Protein AF-S4PRW4-F1 (afdb_monomer_lite)

Structure (mmCIF, N/CA/C/O backbone):
data_AF-S4PRW4-F1
#
_entry.id   AF-S4PRW4-F1
#
loop_
_atom_site.group_PDB
_atom_site.id
_atom_site.type_symbol
_atom_site.label_atom_id
_atom_site.label_alt_id
_atom_site.label_comp_id
_atom_site.label_asym_id
_atom_site.label_entity_id
_atom_site.label_seq_id
_atom_site.pdbx_PDB_ins_code
_atom_site.Cartn_x
_atom_site.Cartn_y
_atom_site.Cartn_z
_atom_site.occupancy
_atom_site.B_iso_or_equiv
_atom_site.auth_seq_id
_atom_site.auth_comp_id
_atom_site.auth_asym_id
_atom_site.auth_atom_id
_atom_site.pdbx_PDB_model_num
ATOM 1 N N . MET A 1 1 ? 10.707 9.328 1.307 1.00 76.06 1 MET A N 1
ATOM 2 C CA . MET A 1 1 ? 9.690 8.670 2.165 1.00 76.06 1 MET A CA 1
ATOM 3 C C . MET A 1 1 ? 8.441 9.530 2.141 1.00 76.06 1 MET A C 1
ATOM 5 O O . MET A 1 1 ? 8.576 10.742 2.254 1.00 76.06 1 MET A O 1
ATOM 9 N N . ALA A 1 2 ? 7.268 8.930 1.945 1.00 90.75 2 ALA A N 1
ATOM 10 C CA . ALA A 1 2 ? 5.989 9.639 1.863 1.00 90.75 2 ALA A CA 1
ATOM 11 C C . ALA A 1 2 ? 4.977 9.025 2.836 1.00 90.75 2 ALA A C 1
ATOM 13 O O . ALA A 1 2 ? 5.048 7.826 3.120 1.00 90.75 2 ALA A O 1
ATOM 14 N N . MET A 1 3 ? 4.051 9.845 3.335 1.00 95.44 3 MET A N 1
ATOM 15 C CA . MET A 1 3 ? 3.030 9.423 4.290 1.00 95.44 3 MET A CA 1
ATOM 16 C C . MET A 1 3 ? 1.665 10.037 3.971 1.00 95.44 3 MET A C 1
ATOM 18 O O . MET A 1 3 ? 1.603 11.202 3.578 1.00 95.44 3 MET A O 1
ATOM 22 N N . THR A 1 4 ? 0.595 9.267 4.173 1.00 97.62 4 THR A N 1
ATOM 23 C CA . THR A 1 4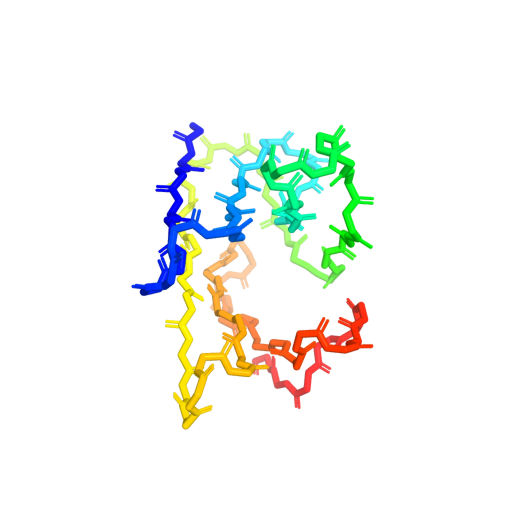 ? -0.789 9.691 3.901 1.00 97.62 4 THR A CA 1
ATOM 24 C C . THR A 1 4 ? -1.723 9.129 4.969 1.00 97.62 4 THR A C 1
ATOM 26 O O . THR A 1 4 ? -1.692 7.928 5.229 1.00 97.62 4 THR A O 1
ATOM 29 N N . LEU A 1 5 ? -2.556 9.974 5.580 1.00 97.62 5 LEU A N 1
ATOM 30 C CA . LEU A 1 5 ? -3.591 9.562 6.537 1.00 97.62 5 LEU A CA 1
ATOM 31 C C . LEU A 1 5 ? -4.906 9.240 5.824 1.00 97.62 5 LEU A C 1
ATOM 33 O O . LEU A 1 5 ? -5.218 9.822 4.781 1.00 97.62 5 LEU A O 1
ATOM 37 N N . ASN A 1 6 ? -5.679 8.316 6.391 1.00 97.69 6 ASN A N 1
ATOM 38 C CA . ASN A 1 6 ? -7.071 8.136 5.996 1.00 97.69 6 ASN A CA 1
ATOM 39 C C . ASN A 1 6 ? -7.935 9.274 6.570 1.00 97.69 6 ASN A C 1
ATOM 41 O O . ASN A 1 6 ? -7.543 9.960 7.506 1.00 97.69 6 ASN A O 1
ATOM 45 N N . ALA A 1 7 ? -9.140 9.462 6.037 1.00 96.62 7 ALA A N 1
ATOM 46 C CA . ALA A 1 7 ? -10.046 10.547 6.420 1.00 96.62 7 ALA A CA 1
ATOM 47 C C . ALA A 1 7 ? -10.506 10.478 7.889 1.00 96.62 7 ALA A C 1
ATOM 49 O O . ALA A 1 7 ? -11.010 11.461 8.424 1.00 96.62 7 ALA A O 1
ATOM 50 N N . ALA A 1 8 ? -10.363 9.315 8.528 1.00 95.81 8 ALA A N 1
ATOM 51 C CA . ALA A 1 8 ? -10.714 9.092 9.926 1.00 95.81 8 ALA A CA 1
ATOM 52 C C . ALA A 1 8 ? -9.527 9.260 10.898 1.00 95.81 8 ALA A C 1
ATOM 54 O O . ALA A 1 8 ? -9.692 8.973 12.084 1.00 95.81 8 ALA A O 1
ATOM 55 N N . ASP A 1 9 ? -8.339 9.644 10.414 1.00 96.19 9 ASP A N 1
ATOM 56 C CA . ASP A 1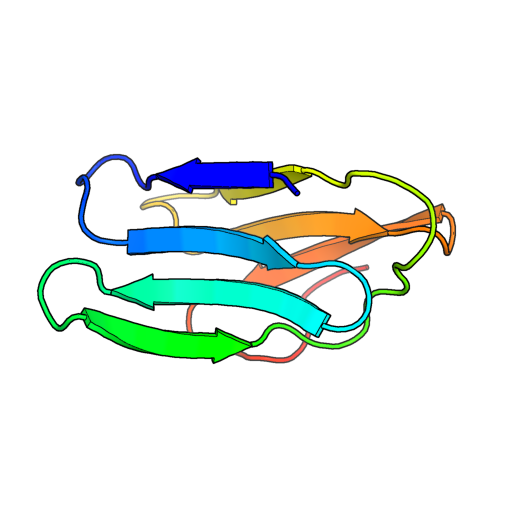 9 ? -7.105 9.803 11.203 1.00 96.19 9 ASP A CA 1
ATOM 57 C C . ASP A 1 9 ? -6.774 8.586 12.090 1.00 96.19 9 ASP A C 1
ATOM 59 O O . ASP A 1 9 ? -6.331 8.689 13.237 1.00 96.19 9 ASP A O 1
ATOM 63 N N . THR A 1 10 ? -7.033 7.390 11.567 1.00 97.19 10 THR A N 1
ATOM 64 C CA . THR A 1 10 ? -6.837 6.111 12.272 1.00 97.19 10 THR A CA 1
ATOM 65 C C . THR A 1 10 ? -5.825 5.218 11.579 1.00 97.19 10 THR A C 1
ATOM 67 O O . THR A 1 10 ? -5.090 4.491 12.251 1.00 97.19 10 THR A O 1
ATOM 70 N N . LEU A 1 11 ? -5.757 5.303 10.251 1.00 98.19 11 LEU A N 1
ATOM 71 C CA . LEU A 1 11 ? -4.860 4.523 9.422 1.00 98.19 11 LEU A CA 1
ATOM 72 C C . LEU A 1 11 ? -3.861 5.433 8.715 1.00 98.19 11 LEU A C 1
ATOM 74 O O . LEU A 1 11 ? -4.209 6.502 8.212 1.00 98.19 11 LEU A O 1
ATOM 78 N N . LEU A 1 12 ? -2.621 4.966 8.648 1.00 98.00 12 LEU A N 1
ATOM 79 C CA . LEU A 1 12 ? -1.512 5.653 8.008 1.00 98.00 12 LEU A CA 1
ATOM 80 C C . LEU A 1 12 ? -0.907 4.761 6.927 1.00 98.00 12 LEU A C 1
ATOM 82 O O . LEU A 1 12 ? -0.513 3.627 7.202 1.00 98.00 12 LEU A O 1
ATOM 86 N N . LEU A 1 13 ? -0.781 5.294 5.715 1.00 97.94 13 LEU A N 1
ATOM 87 C CA . LEU A 1 13 ? 0.088 4.726 4.692 1.00 97.94 13 LEU A CA 1
ATOM 88 C C . LEU A 1 13 ? 1.485 5.312 4.844 1.00 97.94 13 LEU A C 1
ATOM 90 O O . LEU A 1 13 ? 1.649 6.532 4.873 1.00 97.94 13 LEU A O 1
ATOM 94 N N . LEU A 1 14 ? 2.485 4.439 4.892 1.00 96.69 14 LEU A N 1
ATOM 95 C CA . LEU A 1 14 ? 3.895 4.798 4.802 1.00 96.69 14 LEU A CA 1
ATOM 96 C C . LEU A 1 14 ? 4.496 4.126 3.580 1.00 96.69 14 LEU A C 1
ATOM 98 O O . LEU A 1 14 ? 4.442 2.905 3.456 1.00 96.69 14 LEU A O 1
ATOM 102 N N . ASN A 1 15 ? 5.088 4.920 2.694 1.00 93.25 15 ASN A N 1
ATOM 103 C CA . ASN A 1 15 ? 5.850 4.391 1.576 1.00 93.25 15 ASN A CA 1
ATOM 104 C C . ASN A 1 15 ? 7.348 4.412 1.920 1.00 93.25 15 ASN A C 1
ATOM 106 O O . ASN A 1 15 ? 7.959 5.486 2.045 1.00 93.25 15 ASN A O 1
ATOM 110 N N . VAL A 1 16 ? 7.907 3.218 2.132 1.00 89.81 16 VAL A N 1
ATOM 111 C CA . VAL A 1 16 ? 9.252 2.994 2.667 1.00 89.81 16 VAL A CA 1
ATOM 112 C C . VAL A 1 16 ? 10.130 2.387 1.578 1.00 89.81 16 VAL A C 1
ATOM 114 O O . VAL A 1 16 ? 9.852 1.295 1.089 1.00 89.81 16 VAL A O 1
ATOM 117 N N . ALA A 1 17 ? 11.221 3.078 1.235 1.00 86.69 17 ALA A N 1
ATOM 118 C CA . ALA A 1 17 ? 12.139 2.654 0.179 1.00 86.69 17 ALA A CA 1
ATOM 119 C C . ALA A 1 17 ? 12.584 1.192 0.360 1.00 86.69 17 ALA A C 1
ATOM 121 O O . ALA A 1 17 ? 12.955 0.784 1.463 1.00 86.69 17 ALA A O 1
ATOM 122 N N . ASN A 1 18 ? 12.540 0.414 -0.725 1.00 86.12 18 ASN A N 1
ATOM 123 C CA . ASN A 1 18 ? 12.833 -1.026 -0.768 1.00 86.12 18 ASN A CA 1
ATOM 124 C C . ASN A 1 18 ? 11.916 -1.924 0.090 1.00 86.12 18 ASN A C 1
ATOM 126 O O . ASN A 1 18 ? 12.162 -3.124 0.192 1.00 86.12 18 ASN A O 1
ATOM 130 N N . GLN A 1 19 ? 10.876 -1.379 0.730 1.00 87.75 19 GLN A N 1
ATOM 131 C CA . GLN A 1 19 ? 9.924 -2.139 1.553 1.00 87.75 19 GLN A CA 1
ATOM 132 C C . GLN A 1 19 ? 8.465 -1.958 1.117 1.00 87.75 19 GLN A C 1
ATOM 134 O O . GLN A 1 19 ? 7.592 -2.655 1.640 1.00 87.75 19 GLN A O 1
ATOM 139 N N . GLY A 1 20 ? 8.206 -1.040 0.185 1.00 88.62 20 GLY A N 1
ATOM 140 C CA . GLY A 1 20 ? 6.897 -0.783 -0.390 1.00 88.62 20 GLY A CA 1
ATOM 141 C C . GLY A 1 20 ? 5.952 -0.019 0.533 1.00 88.62 20 GLY A C 1
ATOM 142 O O . GLY A 1 20 ? 6.372 0.759 1.394 1.00 88.62 20 GLY A O 1
ATOM 143 N N . VAL A 1 21 ? 4.651 -0.224 0.319 1.00 96.38 21 VAL A N 1
ATOM 144 C CA . VAL A 1 21 ? 3.592 0.501 1.030 1.00 96.38 21 VAL A CA 1
ATOM 145 C C . VAL A 1 21 ? 3.158 -0.284 2.262 1.00 96.38 21 VAL A C 1
ATOM 147 O O . VAL A 1 21 ? 2.765 -1.450 2.183 1.00 96.38 21 VAL A O 1
ATOM 150 N N . HIS A 1 22 ? 3.225 0.366 3.418 1.00 96.94 22 HIS A N 1
ATOM 151 C CA . HIS A 1 22 ? 2.805 -0.175 4.705 1.00 96.94 22 HIS A CA 1
ATOM 152 C C . HIS A 1 22 ? 1.525 0.508 5.158 1.00 96.94 22 HIS A C 1
ATOM 154 O O . HIS A 1 22 ? 1.430 1.732 5.103 1.00 96.94 22 HIS A O 1
ATOM 160 N N . LEU A 1 23 ? 0.585 -0.278 5.667 1.00 98.00 23 LEU A N 1
ATOM 161 C CA . LEU A 1 23 ? -0.608 0.200 6.350 1.00 98.00 23 LEU A CA 1
ATOM 162 C C . LEU A 1 23 ? -0.418 0.045 7.856 1.00 98.00 23 LEU A C 1
ATOM 164 O O . LEU A 1 23 ? -0.201 -1.065 8.347 1.00 98.00 23 LEU A O 1
ATOM 168 N N . TRP A 1 24 ? -0.534 1.146 8.583 1.00 98.19 24 TRP A N 1
ATOM 169 C CA . TRP A 1 24 ? -0.408 1.202 10.033 1.00 98.19 24 TRP A CA 1
ATOM 170 C C . TRP A 1 24 ? -1.722 1.618 10.677 1.00 98.19 24 TRP A C 1
ATOM 172 O O . TRP A 1 24 ? -2.365 2.554 10.209 1.00 98.19 24 TRP A O 1
ATOM 182 N N . ASP A 1 25 ? -2.070 0.967 11.782 1.00 98.00 25 ASP A N 1
ATOM 183 C CA . ASP A 1 25 ? -3.068 1.468 12.720 1.00 98.00 25 ASP A CA 1
ATOM 184 C C . ASP A 1 25 ? -2.343 2.324 13.757 1.00 98.00 25 ASP A C 1
ATOM 186 O O . ASP A 1 25 ? -1.476 1.852 14.501 1.00 98.00 25 ASP A O 1
ATOM 190 N N . ILE A 1 26 ? -2.681 3.609 13.778 1.00 97.25 26 ILE A N 1
ATOM 191 C CA . ILE A 1 26 ? -2.012 4.610 14.610 1.00 97.25 26 ILE A CA 1
ATOM 192 C C . ILE A 1 26 ? -2.397 4.433 16.081 1.00 97.25 26 ILE A C 1
ATOM 194 O O . ILE A 1 26 ? -1.565 4.631 16.970 1.00 97.25 26 ILE A O 1
ATOM 198 N N . ARG A 1 27 ? -3.649 4.048 16.352 1.00 96.12 27 ARG A N 1
ATOM 199 C CA . ARG A 1 27 ? -4.166 3.897 17.717 1.00 96.12 27 ARG A CA 1
ATOM 200 C C . ARG A 1 27 ? -3.591 2.650 18.368 1.00 96.12 27 ARG A C 1
ATOM 202 O O . ARG A 1 27 ? -3.107 2.722 19.496 1.00 96.12 27 ARG A O 1
ATOM 209 N N . ALA A 1 28 ? -3.598 1.539 17.638 1.00 97.25 28 ALA A N 1
ATOM 210 C CA . ALA A 1 28 ? -3.004 0.285 18.082 1.00 97.25 28 ALA A CA 1
ATOM 211 C C . ALA A 1 28 ? -1.466 0.310 18.030 1.00 97.25 28 ALA A C 1
ATOM 213 O O . ALA A 1 28 ? -0.823 -0.478 18.719 1.00 97.25 28 ALA A O 1
ATOM 214 N N . ARG A 1 29 ? -0.871 1.241 17.266 1.00 96.94 29 ARG A N 1
ATOM 215 C CA . ARG A 1 29 ? 0.579 1.341 17.007 1.00 96.94 29 ARG A CA 1
ATOM 216 C C . ARG A 1 29 ? 1.136 0.075 16.360 1.00 96.94 29 ARG A C 1
ATOM 218 O O . ARG A 1 29 ? 2.253 -0.352 16.648 1.00 96.94 29 ARG A O 1
ATOM 225 N N . THR A 1 30 ? 0.343 -0.528 15.484 1.00 97.94 30 THR A N 1
ATOM 226 C CA . THR A 1 30 ? 0.654 -1.809 14.853 1.00 97.94 30 THR A CA 1
ATOM 227 C C . THR A 1 30 ? 0.693 -1.680 13.344 1.00 97.94 30 THR A C 1
ATOM 229 O O . THR A 1 30 ? -0.156 -1.027 12.734 1.00 97.94 30 THR A O 1
ATOM 232 N N . LEU A 1 31 ? 1.649 -2.376 12.734 1.00 97.38 31 LEU A N 1
ATOM 233 C CA . LEU A 1 31 ? 1.643 -2.630 11.303 1.00 97.38 31 LEU A CA 1
ATOM 234 C C . LEU A 1 31 ? 0.481 -3.578 10.990 1.00 97.38 31 LEU A C 1
ATOM 236 O O . LEU A 1 31 ? 0.484 -4.726 11.427 1.00 97.38 31 LEU A O 1
ATOM 240 N N . VAL A 1 32 ? -0.500 -3.092 10.237 1.00 97.56 32 VAL A N 1
ATOM 241 C CA . VAL A 1 32 ? -1.667 -3.874 9.814 1.00 97.56 32 VAL A CA 1
ATOM 242 C C . VAL A 1 32 ? -1.318 -4.711 8.594 1.00 97.56 32 VAL A C 1
ATOM 244 O O . VAL A 1 32 ? -1.701 -5.877 8.519 1.00 97.56 32 VAL A O 1
ATOM 247 N N . ARG A 1 33 ? -0.612 -4.119 7.618 1.00 96.50 33 ARG A N 1
ATOM 248 C CA . ARG A 1 33 ? -0.362 -4.777 6.332 1.00 96.50 33 ARG A CA 1
ATOM 249 C C . ARG A 1 33 ? 0.848 -4.230 5.585 1.00 96.50 33 ARG A C 1
ATOM 251 O O . ARG A 1 33 ? 1.190 -3.055 5.717 1.00 96.50 33 ARG A O 1
ATOM 258 N N . ARG A 1 34 ? 1.448 -5.075 4.743 1.00 96.25 34 ARG A N 1
ATOM 259 C CA . ARG A 1 34 ? 2.386 -4.673 3.685 1.00 96.25 34 ARG A CA 1
ATOM 260 C C . ARG A 1 34 ? 1.815 -5.054 2.326 1.00 96.25 34 ARG A C 1
ATOM 262 O O . ARG A 1 34 ? 1.446 -6.208 2.123 1.00 96.25 34 ARG A O 1
ATOM 269 N N . PHE A 1 35 ? 1.756 -4.095 1.415 1.00 96.25 35 PHE A N 1
ATOM 270 C CA . PHE A 1 35 ? 1.304 -4.323 0.048 1.00 96.25 35 PHE A CA 1
ATOM 271 C C . PHE A 1 35 ? 2.476 -4.753 -0.835 1.00 96.25 35 PHE A C 1
ATOM 273 O O . PHE A 1 35 ? 3.569 -4.188 -0.744 1.00 96.25 35 PHE A O 1
ATOM 280 N N . ARG A 1 36 ? 2.256 -5.779 -1.661 1.00 92.00 36 ARG A N 1
ATOM 281 C CA . ARG A 1 36 ? 3.302 -6.443 -2.454 1.00 92.00 36 ARG A CA 1
ATOM 282 C C . ARG A 1 36 ? 3.170 -6.139 -3.945 1.00 92.00 36 ARG A C 1
ATOM 284 O O . ARG A 1 36 ? 2.156 -5.613 -4.397 1.00 92.00 36 ARG A O 1
ATOM 291 N N . GLY A 1 37 ? 4.211 -6.491 -4.697 1.00 91.06 37 GLY A N 1
ATOM 292 C CA . GLY A 1 37 ? 4.239 -6.453 -6.163 1.00 91.06 37 GLY A CA 1
ATOM 293 C C . GLY A 1 37 ? 4.963 -5.244 -6.752 1.00 91.06 37 GLY A C 1
ATOM 294 O O . GLY A 1 37 ? 5.582 -5.370 -7.800 1.00 91.06 37 GLY A O 1
ATOM 295 N N . LEU A 1 38 ? 4.958 -4.104 -6.061 1.00 92.31 38 LEU A N 1
ATOM 296 C CA . LEU A 1 38 ? 5.597 -2.890 -6.564 1.00 92.31 38 LEU A CA 1
ATOM 297 C C . LEU A 1 38 ? 7.133 -2.960 -6.504 1.00 92.31 38 LEU A C 1
ATOM 299 O O . LEU A 1 38 ? 7.720 -3.491 -5.560 1.00 92.31 38 LEU A O 1
ATOM 303 N N . SER A 1 39 ? 7.776 -2.329 -7.482 1.00 92.69 39 SER A N 1
ATOM 304 C CA . SER A 1 39 ? 9.205 -1.998 -7.492 1.00 92.69 39 SER A CA 1
ATOM 305 C C . SER A 1 39 ? 9.444 -0.571 -6.984 1.00 92.69 39 SER A C 1
ATOM 307 O O . SER A 1 39 ? 8.766 0.369 -7.413 1.00 92.69 39 SER A O 1
ATOM 309 N N . GLN A 1 40 ? 10.394 -0.406 -6.063 1.00 88.62 40 GLN A N 1
ATOM 310 C CA . GLN A 1 40 ? 10.779 0.885 -5.489 1.00 88.62 40 GLN A CA 1
ATOM 311 C C . GLN A 1 40 ? 12.196 0.824 -4.912 1.00 88.62 40 GLN A C 1
ATOM 313 O O . GLN A 1 40 ? 12.499 -0.105 -4.163 1.00 88.62 40 GLN A O 1
ATOM 318 N N . GLY A 1 41 ? 12.996 1.869 -5.135 1.00 87.31 41 GLY A N 1
ATOM 319 C CA . GLY A 1 41 ? 14.268 2.049 -4.434 1.00 87.31 41 GLY A CA 1
ATOM 320 C C . GLY A 1 41 ? 14.894 3.436 -4.569 1.00 87.31 41 GLY A C 1
ATOM 321 O O . GLY A 1 41 ? 15.480 3.931 -3.606 1.00 87.31 41 GLY A O 1
ATOM 322 N N . HIS A 1 42 ? 14.743 4.090 -5.720 1.00 89.19 42 HIS A N 1
ATOM 323 C CA . HIS A 1 42 ? 15.416 5.353 -6.034 1.00 89.19 42 HIS A CA 1
ATOM 324 C C . HIS A 1 42 ? 14.555 6.594 -5.791 1.00 89.19 42 HIS A C 1
ATOM 326 O O . HIS A 1 42 ? 15.080 7.643 -5.407 1.00 89.19 42 HIS A O 1
ATOM 332 N N . PHE A 1 43 ? 13.243 6.499 -5.997 1.00 90.81 43 PHE A N 1
ATOM 333 C CA . PHE A 1 43 ? 12.345 7.647 -5.962 1.00 90.81 43 PHE A CA 1
ATOM 334 C C . PHE A 1 43 ? 11.436 7.636 -4.731 1.00 90.81 43 PHE A C 1
ATOM 336 O O . PHE A 1 43 ? 11.034 6.595 -4.203 1.00 90.81 43 PHE A O 1
ATOM 343 N N . THR A 1 44 ? 11.064 8.835 -4.271 1.00 91.50 44 THR A N 1
ATOM 344 C CA . THR A 1 44 ? 9.955 8.954 -3.319 1.00 91.50 44 THR A CA 1
ATOM 345 C C . THR A 1 44 ? 8.652 8.779 -4.083 1.00 91.50 44 THR A C 1
ATOM 347 O O . THR A 1 44 ? 8.288 9.609 -4.908 1.00 91.50 44 THR A O 1
ATOM 350 N N . ILE A 1 45 ? 7.959 7.687 -3.784 1.00 93.50 45 ILE A N 1
ATOM 351 C CA . ILE A 1 45 ? 6.676 7.340 -4.383 1.00 93.50 45 ILE A CA 1
ATOM 352 C C . ILE A 1 45 ? 5.580 7.629 -3.366 1.00 93.50 45 ILE A C 1
ATOM 354 O O . ILE A 1 45 ? 5.699 7.277 -2.191 1.00 93.50 45 ILE A O 1
ATOM 358 N N . HIS A 1 46 ? 4.508 8.269 -3.818 1.00 94.06 46 HIS A N 1
ATOM 359 C CA . HIS A 1 46 ? 3.339 8.537 -2.993 1.00 94.06 46 HIS A CA 1
ATOM 360 C C . HIS A 1 46 ? 2.321 7.404 -3.125 1.00 94.06 46 HIS A C 1
ATOM 362 O O . HIS A 1 46 ? 2.109 6.872 -4.214 1.00 94.06 46 HIS A O 1
ATOM 368 N N . ALA A 1 47 ? 1.691 7.064 -2.003 1.00 96.69 47 ALA A N 1
ATOM 369 C CA . ALA A 1 47 ? 0.536 6.182 -1.955 1.00 96.69 47 ALA A CA 1
ATOM 370 C C . ALA A 1 47 ? -0.662 6.943 -1.378 1.00 96.69 47 ALA A C 1
ATOM 372 O O . ALA A 1 47 ? -0.490 7.847 -0.551 1.00 96.69 47 ALA A O 1
ATOM 373 N N . CYS A 1 48 ? -1.868 6.586 -1.800 1.00 97.62 48 CYS A N 1
ATOM 374 C CA . CYS A 1 48 ? -3.097 7.217 -1.335 1.00 97.62 48 CYS A CA 1
ATOM 375 C C . CYS A 1 48 ? -4.194 6.194 -1.054 1.00 97.62 48 CYS A C 1
ATOM 377 O O . CYS A 1 48 ? -4.187 5.082 -1.581 1.00 97.62 48 CYS A O 1
ATOM 379 N N . PHE A 1 49 ? -5.139 6.606 -0.215 1.00 98.31 49 PHE A N 1
ATOM 380 C CA . PHE A 1 49 ? -6.407 5.917 -0.031 1.00 98.31 49 PHE A CA 1
ATOM 381 C C . PHE A 1 49 ? -7.404 6.349 -1.115 1.00 98.31 49 PHE A C 1
ATOM 383 O O . PHE A 1 49 ? -7.423 7.519 -1.505 1.00 98.31 49 PHE A O 1
ATOM 390 N N . GLY A 1 50 ? -8.264 5.437 -1.563 1.00 96.56 50 GLY A N 1
ATOM 391 C CA . GLY A 1 50 ? -9.252 5.693 -2.610 1.00 96.56 50 GLY A CA 1
ATOM 392 C C . GLY A 1 50 ? -10.466 4.765 -2.555 1.00 96.56 50 GLY A C 1
ATOM 393 O O . GLY A 1 50 ? -10.551 3.863 -1.726 1.00 96.56 50 GLY A O 1
ATOM 394 N N . GLY A 1 51 ? -11.415 5.002 -3.463 1.00 95.19 51 GLY A N 1
ATOM 395 C CA . GLY A 1 51 ? -12.692 4.287 -3.523 1.00 95.19 51 GLY A CA 1
ATOM 396 C C . GLY A 1 51 ? -13.715 4.750 -2.482 1.00 95.19 51 GLY A C 1
ATOM 397 O O . GLY A 1 51 ? -13.458 5.649 -1.677 1.00 95.19 51 GLY A O 1
ATOM 398 N N . ALA A 1 52 ? -14.901 4.134 -2.515 1.00 92.88 52 ALA A N 1
ATOM 399 C CA . ALA A 1 52 ? -15.897 4.325 -1.466 1.00 92.88 52 ALA A CA 1
ATOM 400 C C . ALA A 1 52 ? -15.295 3.885 -0.124 1.00 92.88 52 ALA A C 1
ATOM 402 O O . ALA A 1 52 ? -14.582 2.889 -0.067 1.00 92.88 52 ALA A O 1
ATOM 403 N N . HIS A 1 53 ? -15.521 4.674 0.927 1.00 94.12 53 HIS A N 1
ATOM 404 C CA . HIS A 1 53 ? -15.015 4.409 2.281 1.00 94.12 53 HIS A CA 1
ATOM 405 C C . HIS A 1 53 ? -13.490 4.263 2.433 1.00 94.12 53 HIS A C 1
ATOM 407 O O . HIS A 1 53 ? -13.037 3.894 3.510 1.00 94.12 53 HIS A O 1
ATOM 413 N N . GLN A 1 54 ? -12.692 4.637 1.421 1.00 97.25 54 GLN A N 1
ATOM 414 C CA . GLN A 1 54 ? -11.233 4.465 1.435 1.00 97.25 54 GLN A CA 1
ATOM 415 C C . GLN A 1 54 ? -10.778 2.994 1.533 1.00 97.25 54 GLN A C 1
ATOM 417 O O . GLN A 1 54 ? -9.713 2.699 2.076 1.00 97.25 54 GLN A O 1
ATOM 422 N N . ASP A 1 55 ? -11.561 2.082 0.949 1.00 96.88 55 ASP A N 1
ATOM 423 C CA . ASP A 1 55 ? -11.290 0.637 0.948 1.00 96.88 55 ASP A CA 1
ATOM 424 C C . ASP A 1 55 ? -10.159 0.214 -0.004 1.00 96.88 55 ASP A C 1
ATOM 426 O O . ASP A 1 55 ? -9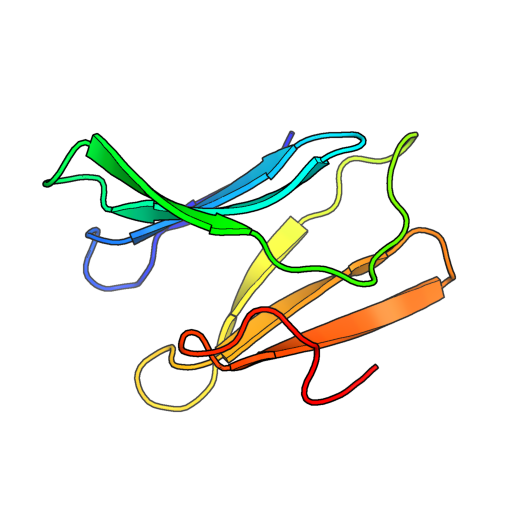.728 -0.942 0.010 1.00 96.88 55 ASP A O 1
ATOM 430 N N . PHE A 1 56 ? -9.653 1.132 -0.831 1.00 98.19 56 PHE A N 1
ATOM 431 C CA . PHE A 1 56 ? -8.558 0.869 -1.758 1.00 98.19 56 PHE A CA 1
ATOM 432 C C . PHE A 1 56 ? -7.326 1.706 -1.444 1.00 98.19 56 PHE A C 1
ATOM 434 O O . PHE A 1 56 ? -7.406 2.834 -0.958 1.00 98.19 56 PHE A O 1
ATOM 441 N N . VAL A 1 57 ? -6.172 1.150 -1.792 1.00 98.31 57 VAL A N 1
ATOM 442 C CA . VAL A 1 57 ? -4.877 1.824 -1.760 1.00 98.31 57 VAL A CA 1
ATOM 443 C C . VAL A 1 57 ? -4.321 1.842 -3.174 1.00 98.31 57 VAL A C 1
ATOM 445 O O . VAL A 1 57 ? -4.387 0.828 -3.864 1.00 98.31 57 VAL A O 1
ATOM 448 N N . ALA A 1 58 ? -3.767 2.972 -3.601 1.00 98.06 58 ALA A N 1
ATOM 449 C CA . ALA A 1 58 ? -3.066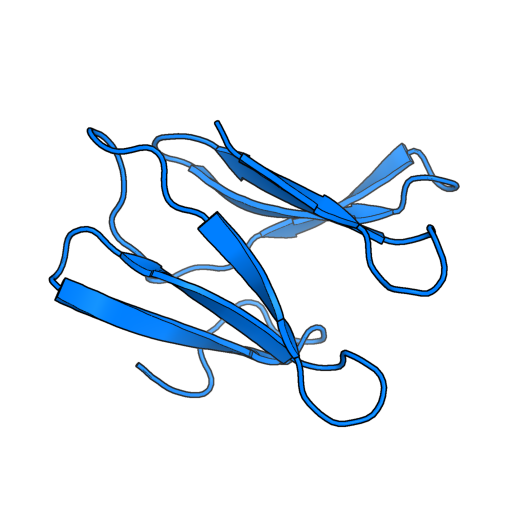 3.094 -4.873 1.00 98.06 58 ALA A CA 1
ATOM 450 C C . ALA A 1 58 ? -1.647 3.624 -4.658 1.00 98.06 58 ALA A C 1
ATOM 452 O O . ALA A 1 58 ? -1.419 4.481 -3.801 1.00 98.06 58 ALA A O 1
ATOM 453 N N . SER A 1 59 ? -0.694 3.122 -5.439 1.00 97.44 59 SER A N 1
ATOM 454 C CA . SER A 1 59 ? 0.688 3.606 -5.459 1.00 97.44 59 SER A CA 1
ATOM 455 C C . SER A 1 59 ? 1.266 3.476 -6.859 1.00 97.44 59 SER A C 1
ATOM 457 O O . SER A 1 59 ? 1.054 2.473 -7.539 1.00 97.44 59 SER A O 1
ATOM 459 N N . GLY A 1 60 ? 2.063 4.465 -7.260 1.00 96.06 60 GLY A N 1
ATOM 460 C CA . GLY A 1 60 ? 2.968 4.293 -8.394 1.00 96.06 60 GLY A CA 1
ATOM 461 C C . GLY A 1 60 ? 4.069 3.275 -8.083 1.00 96.06 60 GLY A C 1
ATOM 462 O O . GLY A 1 60 ? 4.247 2.858 -6.932 1.00 96.06 60 GLY A O 1
ATOM 463 N N . SER A 1 61 ? 4.824 2.895 -9.105 1.00 95.38 61 SER A N 1
ATOM 464 C CA . SER A 1 61 ? 5.989 2.024 -8.987 1.00 95.38 61 SER A CA 1
ATOM 465 C C . SER A 1 61 ? 7.059 2.398 -10.020 1.00 95.38 61 SER A C 1
ATOM 467 O O . SER A 1 61 ? 6.762 2.988 -11.057 1.00 95.38 61 SER A O 1
ATOM 469 N N . GLU A 1 62 ? 8.320 2.072 -9.729 1.00 95.75 62 GLU A N 1
ATOM 470 C CA . GLU A 1 62 ? 9.461 2.299 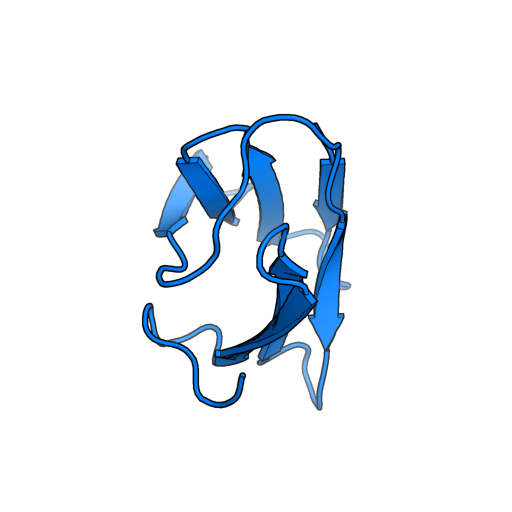-10.633 1.00 95.75 62 GLU A CA 1
ATOM 471 C C . GLU A 1 62 ? 9.477 1.352 -11.843 1.00 95.75 62 GLU A C 1
ATOM 473 O O . GLU A 1 62 ? 10.295 1.520 -12.741 1.00 95.75 62 GLU A O 1
ATOM 478 N N . ASP A 1 63 ? 8.563 0.383 -11.903 1.00 95.75 63 ASP A N 1
ATOM 479 C CA . ASP A 1 63 ? 8.323 -0.453 -13.084 1.00 95.75 63 ASP A CA 1
ATOM 480 C C . ASP A 1 63 ? 7.340 0.185 -14.091 1.00 95.75 63 ASP A C 1
ATOM 482 O O . ASP A 1 63 ? 6.879 -0.477 -15.024 1.00 95.75 63 ASP A O 1
ATOM 486 N N . ASN A 1 64 ? 7.041 1.477 -13.910 1.00 95.75 64 ASN A N 1
ATOM 487 C CA . ASN A 1 64 ? 6.138 2.292 -14.725 1.00 95.75 64 ASN A CA 1
ATOM 488 C C . ASN A 1 64 ? 4.654 1.890 -14.650 1.00 95.75 64 ASN A C 1
ATOM 490 O O . ASN A 1 64 ? 3.893 2.197 -15.571 1.00 95.75 64 ASN A O 1
ATOM 494 N N . LYS A 1 65 ? 4.226 1.224 -13.571 1.00 96.81 65 LYS A N 1
ATOM 495 C CA . LYS A 1 65 ? 2.827 0.820 -13.352 1.00 96.81 65 LYS A CA 1
ATOM 496 C C . LYS A 1 65 ? 2.193 1.497 -12.139 1.00 96.81 65 LYS A C 1
ATOM 498 O O . LYS A 1 65 ? 2.872 2.115 -11.311 1.00 96.81 65 LYS A O 1
ATOM 503 N N . VAL A 1 66 ? 0.869 1.369 -12.040 1.00 97.06 66 VAL A N 1
ATOM 504 C CA . VAL A 1 66 ? 0.084 1.827 -10.889 1.00 97.06 66 VAL A CA 1
ATOM 505 C C . VAL A 1 66 ? -0.592 0.625 -10.265 1.00 97.06 66 VAL A C 1
ATOM 507 O O . VAL A 1 66 ? -1.515 0.046 -10.821 1.00 97.06 66 VAL A O 1
ATOM 510 N N . TYR A 1 67 ? -0.159 0.289 -9.064 1.00 97.94 67 TYR A N 1
ATOM 511 C CA . TYR A 1 67 ? -0.717 -0.827 -8.330 1.00 97.94 67 TYR A CA 1
ATOM 512 C C . TYR A 1 67 ? -1.895 -0.348 -7.487 1.00 97.94 67 TYR A C 1
ATOM 514 O O . TYR A 1 67 ? -1.822 0.695 -6.826 1.00 97.94 67 TYR A O 1
ATOM 522 N N . ILE A 1 68 ? -2.971 -1.129 -7.504 1.00 98.12 68 ILE A N 1
ATOM 523 C CA . ILE A 1 68 ? -4.168 -0.910 -6.699 1.00 98.12 68 ILE A CA 1
ATOM 524 C C . ILE A 1 68 ? -4.397 -2.152 -5.850 1.00 98.12 68 ILE A C 1
ATOM 526 O O . ILE A 1 68 ? -4.428 -3.267 -6.366 1.00 98.12 68 ILE A O 1
ATOM 530 N N . TRP A 1 69 ? -4.618 -1.959 -4.555 1.00 98.12 69 TRP A N 1
ATOM 531 C CA . TRP A 1 69 ? -4.944 -3.017 -3.605 1.00 98.12 69 TRP A CA 1
ATOM 532 C C . TRP A 1 69 ? -6.276 -2.721 -2.937 1.00 98.12 69 TRP A C 1
ATOM 534 O O . TRP A 1 69 ? -6.611 -1.565 -2.684 1.00 98.12 69 TRP A O 1
ATOM 544 N N . HIS A 1 70 ? -7.008 -3.773 -2.589 1.00 97.62 70 HIS A N 1
ATOM 545 C CA . HIS A 1 70 ? -8.044 -3.668 -1.569 1.00 97.62 70 HIS A CA 1
ATOM 546 C C . HIS A 1 70 ? -7.379 -3.691 -0.185 1.00 97.62 70 HIS A C 1
ATOM 548 O O . HIS A 1 70 ? -6.470 -4.487 0.047 1.00 97.62 70 HIS A O 1
ATOM 554 N N . ILE A 1 71 ? -7.844 -2.877 0.763 1.00 96.50 71 ILE A N 1
ATOM 555 C CA . ILE A 1 71 ? -7.234 -2.723 2.097 1.00 96.50 71 ILE A CA 1
ATOM 556 C C . ILE A 1 71 ? -7.181 -4.039 2.898 1.00 96.50 71 ILE A C 1
ATOM 558 O O . ILE A 1 71 ? -6.302 -4.256 3.738 1.00 96.50 71 ILE A O 1
ATOM 562 N N . GLY A 1 72 ? -8.112 -4.950 2.603 1.00 96.25 72 GLY A N 1
ATOM 563 C CA . GLY A 1 72 ? -8.184 -6.295 3.175 1.00 96.25 72 GLY A CA 1
ATOM 564 C C . GLY A 1 72 ? -7.220 -7.326 2.568 1.00 96.25 72 GLY A C 1
ATOM 565 O O . GLY A 1 72 ? -7.143 -8.435 3.096 1.00 96.25 72 GLY A O 1
ATOM 566 N N . GLY A 1 73 ? -6.490 -6.997 1.497 1.00 95.69 73 GLY A N 1
ATOM 567 C CA . GLY A 1 73 ? -5.597 -7.911 0.772 1.00 95.69 73 GLY A CA 1
ATOM 568 C C . GLY A 1 73 ? -4.173 -7.370 0.622 1.00 95.69 73 GLY A C 1
ATOM 569 O O . GLY A 1 73 ? -3.955 -6.165 0.628 1.00 95.69 73 GLY A O 1
ATOM 570 N N . GLU A 1 74 ? -3.181 -8.261 0.527 1.00 95.31 74 GLU A N 1
ATOM 571 C CA . GLU A 1 74 ? -1.769 -7.875 0.294 1.00 95.31 74 GLU A CA 1
ATOM 572 C C . GLU A 1 74 ? -1.391 -7.839 -1.190 1.00 95.31 74 GLU A C 1
ATOM 574 O O . GLU A 1 74 ? -0.444 -7.148 -1.569 1.00 95.31 74 GLU A O 1
ATOM 579 N N . GLU A 1 75 ? -2.137 -8.573 -2.015 1.00 96.31 75 GLU A N 1
ATOM 580 C CA . GLU A 1 75 ?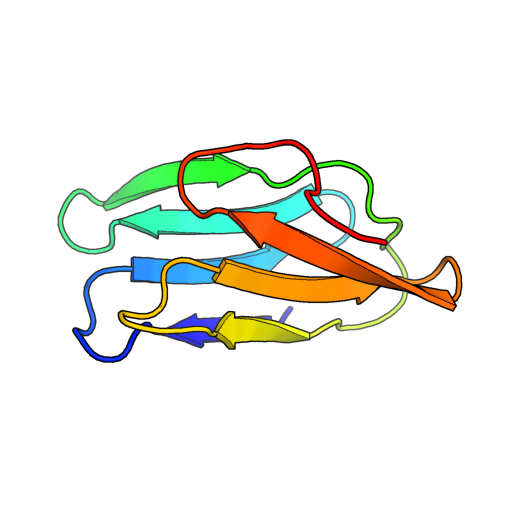 -1.907 -8.702 -3.451 1.00 96.31 75 GLU A CA 1
ATOM 581 C C . GLU A 1 75 ? -2.725 -7.667 -4.234 1.00 96.31 75 GLU A C 1
ATOM 583 O O . GLU A 1 75 ? -3.841 -7.324 -3.817 1.00 96.31 75 GLU A O 1
ATOM 588 N N . PRO A 1 76 ? -2.182 -7.134 -5.341 1.00 96.94 76 PRO A N 1
ATOM 589 C CA . PRO A 1 76 ? -2.867 -6.121 -6.124 1.00 96.94 76 PRO A CA 1
ATOM 590 C C . PRO A 1 76 ? -4.125 -6.691 -6.782 1.00 96.94 76 PRO A C 1
ATOM 592 O O . PRO A 1 76 ? -4.130 -7.798 -7.319 1.00 96.94 76 PRO A O 1
ATOM 595 N N . VAL A 1 77 ? -5.192 -5.895 -6.768 1.00 97.56 77 VAL A N 1
ATOM 596 C CA . VAL A 1 77 ? -6.420 -6.155 -7.531 1.00 97.56 77 VAL A CA 1
ATOM 597 C C . VAL A 1 77 ? -6.317 -5.627 -8.965 1.00 97.56 77 VAL A C 1
ATOM 599 O O . VAL A 1 77 ? -7.046 -6.096 -9.835 1.00 97.56 77 VAL A O 1
ATOM 602 N N . ALA A 1 78 ? -5.417 -4.668 -9.213 1.00 96.88 78 ALA A N 1
ATOM 603 C CA . ALA A 1 78 ? -5.081 -4.147 -10.537 1.00 96.88 78 ALA A CA 1
ATOM 604 C C . ALA A 1 78 ? -3.645 -3.586 -10.564 1.00 96.88 78 ALA A C 1
ATOM 606 O O . ALA A 1 78 ? -3.116 -3.198 -9.516 1.00 96.88 78 ALA A O 1
ATOM 607 N N . VAL A 1 79 ? -3.038 -3.560 -11.758 1.00 95.19 79 VAL A N 1
ATOM 608 C CA . VAL A 1 79 ? -1.667 -3.091 -12.046 1.00 95.19 79 VAL A CA 1
ATOM 609 C C . VAL A 1 79 ? -1.638 -2.319 -13.363 1.00 95.19 79 VAL A C 1
ATOM 611 O O . VAL A 1 79 ? -2.346 -2.774 -14.291 1.00 95.19 79 VAL A O 1
#

Sequence (79 aa):
MAMTLNAADTLLLLNVANQGVHLWDIRARTLVRRFRGLSQGHFTIHACFGGAHQDFVASGSEDNKVYIWHIGGEEPVAV

pLDDT: mean 95.1, std 3.78, range [76.06, 98.31]

Organism: NCBI:txid116150

Secondary structure (DSSP, 8-state):
-EEEE-TTSSEEEEEETTTEEEEEETTTTEEEEEE-S---SSS---EEEESGGG-EEEEE-TTS-EEEEETT-SS-SB-

InterPro domains:
  IPR015943 WD40/YVTN repeat-like-containing domain superfamily [G3DSA:2.130.10.10] (1-79)
  IPR036322 WD40-repeat-containing domain superfamily [SSF50978] (6-78)
  IPR051350 WD repeat-containing signal transduction regulator [PTHR22838] (1-78)

Radius of gyration: 11.5 Å; chains: 1; bounding box: 31×19×33 Å

Foldseek 3Di:
DDKDADPVNQWMWDQDAPQGIWIAGPVVRDTPAGADDAAGHDDDKDKDFDDVPSQKIWIAHPVRDIFIDGVPDRYGPGD